Protein AF-M2N3R0-F1 (afdb_monomer)

Secondary structure (DSSP, 8-state):
-----SPPTT--HHHHHHHHHHHHHHHTT--TTTHHHHHHHHHHTT-TT------EEEESS--SSHHHHHHHHHHHHHHHHHHHHHHHHIIIIIH---HHHHHHHHHHHHHHHHTT---EEEE-

Nearest PDB structures (foldseek):
  6vjs-assembly1_X  TM=2.558E-01  e=5.932E+00  Escherichia coli
  6fws-assembly1_A  TM=2.607E-01  e=7.094E+00  Escherichia coli
  7vw7-assembly1_G  TM=2.983E-01  e=7.993E+00  Enterococcus hirae

Solvent-accessible surface area (backbone atoms only — not comparable to full-atom values): 7259 Å² total; per-residue (Å²): 132,84,81,78,94,70,82,74,81,93,56,56,64,58,54,50,49,54,51,50,37,52,53,5,27,49,63,66,74,43,66,92,80,46,65,82,59,44,60,66,51,37,54,74,70,70,51,77,90,77,80,89,82,77,52,73,42,46,3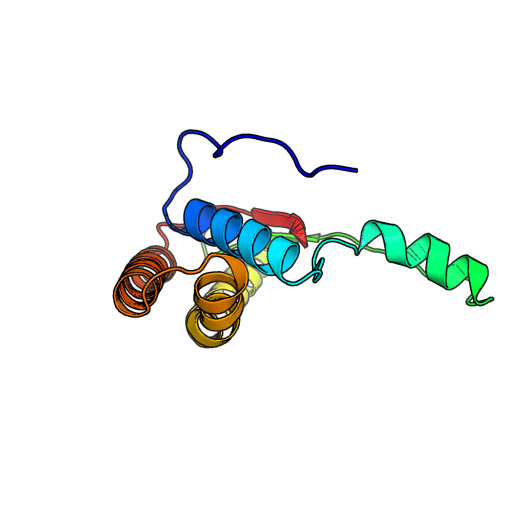6,23,64,76,53,88,52,72,66,54,16,52,51,1,40,54,45,37,53,52,46,59,73,40,41,60,81,67,38,50,57,20,35,36,74,31,58,68,43,55,68,70,59,50,53,51,54,51,52,55,31,42,52,39,52,73,70,55,67,44,80,51,67,47,81,91

Radius of gyration: 16.31 Å; Cα contacts (8 Å, |Δi|>4): 136; chains: 1; bounding box: 36×34×44 Å

Mean predicted aligned error: 7.35 Å

Foldseek 3Di:
DDPDDDDDPPDDLLVVLVVLLCQLCVLVVHHPPCLVVVVVVCVVVVNPPDDRDKDFQWAAQPDPDPVSSVRNVVVLVCCLVCVCVSRVRSNCVRVVDDPVVSVVSSVVSSVCSVVRVDTGTDID

Structure (mmCIF, N/CA/C/O backbone):
data_AF-M2N3R0-F1
#
_entry.id   AF-M2N3R0-F1
#
loop_
_atom_site.group_PDB
_atom_site.id
_atom_site.type_symbol
_atom_site.label_atom_id
_atom_site.label_alt_id
_atom_site.label_comp_id
_atom_site.label_asym_id
_atom_site.label_entity_id
_atom_site.label_seq_id
_atom_site.pdbx_PDB_ins_code
_atom_site.Cartn_x
_atom_site.Cartn_y
_atom_site.Cartn_z
_atom_site.occupancy
_atom_site.B_iso_or_equiv
_atom_site.auth_seq_id
_atom_site.auth_comp_id
_atom_site.auth_asym_id
_atom_site.auth_atom_id
_atom_site.pdbx_PDB_model_num
ATOM 1 N N . MET A 1 1 ? -2.346 -22.079 -3.101 1.00 31.66 1 MET A N 1
ATOM 2 C CA . MET A 1 1 ? -1.050 -21.868 -2.421 1.00 31.66 1 MET A CA 1
ATOM 3 C C . MET A 1 1 ? -1.321 -20.977 -1.214 1.00 31.66 1 MET A C 1
ATOM 5 O O . MET A 1 1 ? -1.644 -19.813 -1.406 1.00 31.66 1 MET A O 1
ATOM 9 N N . ALA A 1 2 ? -1.365 -21.544 -0.006 1.00 35.91 2 ALA A N 1
ATOM 10 C CA . ALA A 1 2 ? -1.691 -20.793 1.211 1.00 35.91 2 ALA A CA 1
ATOM 11 C C . ALA A 1 2 ? -0.604 -19.737 1.484 1.00 35.91 2 ALA A C 1
ATOM 13 O O . ALA A 1 2 ? 0.577 -20.089 1.416 1.00 35.91 2 ALA A O 1
ATOM 14 N N . PRO A 1 3 ? -0.927 -18.460 1.767 1.00 38.78 3 PRO A N 1
ATOM 15 C CA . PRO A 1 3 ? 0.108 -17.522 2.153 1.00 38.78 3 PRO A CA 1
ATOM 16 C C . PRO A 1 3 ? 0.471 -17.748 3.624 1.00 38.78 3 PRO A C 1
ATOM 18 O O . PRO A 1 3 ? -0.376 -17.705 4.510 1.00 38.78 3 PRO A O 1
ATOM 21 N N . ALA A 1 4 ? 1.759 -18.026 3.808 1.00 41.88 4 ALA A N 1
ATOM 22 C CA . ALA A 1 4 ? 2.505 -18.249 5.036 1.00 41.88 4 ALA A CA 1
ATOM 23 C C . ALA A 1 4 ? 1.875 -17.723 6.341 1.00 41.88 4 ALA A C 1
ATOM 25 O O . ALA A 1 4 ? 1.664 -16.530 6.561 1.00 41.88 4 ALA A O 1
ATOM 26 N N . THR A 1 5 ? 1.693 -18.690 7.230 1.00 53.41 5 THR A N 1
ATOM 27 C CA . THR A 1 5 ? 1.410 -18.630 8.657 1.00 53.41 5 THR A CA 1
ATOM 28 C C . THR A 1 5 ? 2.573 -17.999 9.434 1.00 53.41 5 THR A C 1
ATOM 30 O O . THR A 1 5 ? 3.607 -18.639 9.609 1.00 53.41 5 THR A O 1
ATOM 33 N N . SER A 1 6 ? 2.403 -16.752 9.890 1.00 46.66 6 SER A N 1
ATOM 34 C CA . SER A 1 6 ? 2.962 -16.121 11.113 1.00 46.66 6 SER A CA 1
ATOM 35 C C . SER A 1 6 ? 3.342 -14.647 10.893 1.00 46.66 6 SER A C 1
ATOM 37 O O . SER A 1 6 ? 3.840 -14.256 9.838 1.00 46.66 6 SER A O 1
ATOM 39 N N . LYS A 1 7 ? 3.057 -13.810 11.904 1.00 42.56 7 LYS A N 1
ATOM 40 C CA . LYS A 1 7 ? 3.429 -12.387 11.965 1.00 42.56 7 LYS A CA 1
ATOM 41 C C . LYS A 1 7 ? 4.955 -12.259 11.815 1.00 42.56 7 LYS A C 1
ATOM 43 O O . LYS A 1 7 ? 5.665 -12.904 12.586 1.00 42.56 7 LYS A O 1
ATOM 48 N N . PRO A 1 8 ? 5.479 -11.419 10.904 1.00 47.38 8 PRO A N 1
ATOM 49 C CA . PRO A 1 8 ? 6.913 -11.169 10.858 1.00 47.38 8 PRO A CA 1
ATOM 50 C C . PRO A 1 8 ? 7.369 -10.535 12.183 1.00 47.38 8 PRO A C 1
ATOM 52 O O . PRO A 1 8 ? 6.789 -9.563 12.674 1.00 47.38 8 PRO A O 1
ATOM 55 N N . ALA A 1 9 ? 8.375 -11.141 12.814 1.00 37.38 9 ALA A N 1
ATOM 56 C CA . ALA A 1 9 ? 8.941 -10.645 14.061 1.00 37.38 9 ALA A CA 1
ATOM 57 C C . ALA A 1 9 ? 9.618 -9.282 13.826 1.00 37.38 9 ALA A C 1
ATOM 59 O O . ALA A 1 9 ? 10.251 -9.062 12.796 1.00 37.38 9 ALA A O 1
ATOM 60 N N . ASN A 1 10 ? 9.484 -8.368 14.791 1.00 47.84 10 ASN A N 1
ATOM 61 C CA . ASN A 1 10 ? 10.160 -7.065 14.813 1.00 47.84 10 ASN A CA 1
ATOM 62 C C . ASN A 1 10 ? 9.817 -6.092 13.662 1.00 47.84 10 ASN A C 1
ATOM 64 O O . ASN A 1 10 ? 10.628 -5.251 13.275 1.00 47.84 10 ASN A O 1
ATOM 68 N N . THR A 1 11 ? 8.617 -6.195 13.087 1.00 54.53 11 THR A N 1
ATOM 69 C CA . THR A 1 11 ? 8.177 -5.258 12.044 1.00 54.53 11 THR A CA 1
ATOM 70 C C . THR A 1 11 ? 7.594 -3.998 12.676 1.00 54.53 11 THR A C 1
ATOM 72 O O . THR A 1 11 ? 6.768 -4.095 13.585 1.00 54.53 11 THR A O 1
ATOM 75 N N . LYS A 1 12 ? 8.003 -2.818 12.191 1.00 65.62 12 LYS A N 1
ATOM 76 C CA . LYS A 1 12 ? 7.380 -1.547 12.589 1.00 65.62 12 LYS A CA 1
ATOM 77 C C . LYS A 1 12 ? 5.875 -1.571 12.293 1.00 65.62 12 LYS A C 1
ATOM 79 O O . LYS A 1 12 ? 5.412 -2.418 11.520 1.00 65.62 12 LYS A O 1
ATOM 84 N N . LEU A 1 13 ? 5.109 -0.670 12.904 1.00 67.31 13 LEU A N 1
ATOM 85 C CA . LEU A 1 13 ? 3.652 -0.664 12.795 1.00 67.31 13 LEU A CA 1
ATOM 86 C C . LEU A 1 13 ? 3.203 -0.619 11.330 1.00 67.31 13 LEU A C 1
ATOM 88 O O . LEU A 1 13 ? 2.288 -1.343 10.955 1.00 67.31 13 LEU A O 1
ATOM 92 N N . THR A 1 14 ? 3.928 0.102 10.476 1.00 67.12 14 THR A N 1
ATOM 93 C CA . THR A 1 14 ? 3.718 0.099 9.018 1.00 67.12 14 THR A CA 1
ATOM 94 C C . THR A 1 14 ? 3.722 -1.294 8.383 1.00 67.12 14 THR A C 1
ATOM 96 O O . THR A 1 14 ? 2.839 -1.613 7.586 1.00 67.12 14 THR A O 1
ATOM 99 N N . GLY A 1 15 ? 4.655 -2.169 8.758 1.00 71.75 15 GLY A N 1
ATOM 100 C CA . GLY A 1 15 ? 4.672 -3.538 8.246 1.00 71.75 15 GLY A CA 1
ATOM 101 C C . GLY A 1 15 ? 3.652 -4.460 8.922 1.00 71.75 15 GLY A C 1
ATOM 102 O O . GLY A 1 15 ? 3.166 -5.394 8.284 1.00 71.75 15 GLY A O 1
ATOM 103 N N . HIS A 1 16 ? 3.243 -4.170 10.162 1.00 75.50 16 HIS A N 1
ATOM 104 C CA . HIS A 1 16 ? 2.089 -4.837 10.770 1.00 75.50 16 HIS A CA 1
ATOM 105 C C . HIS A 1 16 ? 0.780 -4.480 10.045 1.00 75.50 16 HIS A C 1
ATOM 107 O O . HIS A 1 16 ? -0.009 -5.378 9.741 1.00 75.50 16 HIS A O 1
ATOM 113 N N . CYS A 1 17 ? 0.585 -3.205 9.693 1.00 77.19 17 CYS A N 1
ATOM 114 C CA . CYS A 1 17 ? -0.536 -2.739 8.878 1.00 77.19 17 CYS A CA 1
ATOM 115 C C . CYS A 1 17 ? -0.531 -3.396 7.499 1.00 77.19 17 CYS A C 1
ATOM 117 O O . CYS A 1 17 ? -1.553 -3.930 7.080 1.00 77.19 17 CYS A O 1
ATOM 119 N N . ALA A 1 18 ? 0.619 -3.432 6.818 1.00 78.81 18 ALA A N 1
ATOM 120 C CA . ALA A 1 18 ? 0.749 -4.099 5.522 1.00 78.81 18 ALA A CA 1
ATOM 121 C C . ALA A 1 18 ? 0.376 -5.590 5.593 1.00 78.81 18 ALA A C 1
ATOM 123 O O . ALA A 1 18 ? -0.321 -6.105 4.716 1.00 78.81 18 ALA A O 1
ATOM 124 N N . TRP A 1 19 ? 0.785 -6.280 6.662 1.00 81.94 19 TRP A N 1
ATOM 125 C CA . TRP A 1 19 ? 0.407 -7.672 6.897 1.00 81.94 19 TRP A CA 1
ATOM 126 C C . TRP A 1 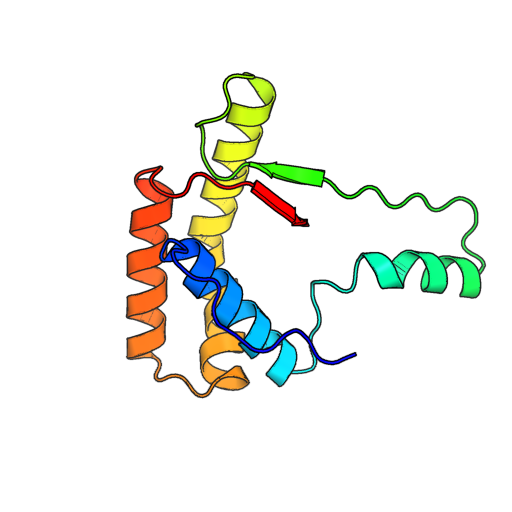19 ? -1.103 -7.838 7.131 1.00 81.94 19 TRP A C 1
ATOM 128 O O . TRP A 1 19 ? -1.721 -8.675 6.468 1.00 81.94 19 TRP A O 1
ATOM 138 N N . LYS A 1 20 ? -1.716 -7.025 8.009 1.00 87.81 20 LYS A N 1
ATOM 139 C CA . LYS A 1 20 ? -3.168 -7.072 8.260 1.00 87.81 20 LYS A CA 1
ATOM 140 C C . LYS A 1 20 ? -3.961 -6.760 6.987 1.00 87.81 20 LYS A C 1
ATOM 142 O O . LYS A 1 20 ? -4.897 -7.483 6.667 1.00 87.81 20 LYS A O 1
ATOM 147 N N . MET A 1 21 ? -3.546 -5.759 6.208 1.00 87.69 21 MET A N 1
ATOM 148 C CA . MET A 1 21 ? -4.176 -5.441 4.922 1.00 87.69 21 MET A CA 1
ATOM 149 C C . MET A 1 21 ? -4.122 -6.629 3.961 1.00 87.69 21 MET A C 1
ATOM 151 O O . MET A 1 21 ? -5.131 -6.965 3.348 1.00 87.69 21 MET A O 1
ATOM 155 N N . ARG A 1 22 ? -2.977 -7.315 3.853 1.00 87.69 22 ARG A N 1
ATOM 156 C CA . ARG A 1 22 ? -2.858 -8.510 3.007 1.00 87.69 22 ARG A CA 1
ATOM 157 C C . ARG A 1 22 ? -3.798 -9.629 3.445 1.00 87.69 22 ARG A C 1
ATOM 159 O O . ARG A 1 22 ? -4.426 -10.248 2.588 1.00 87.69 22 ARG A O 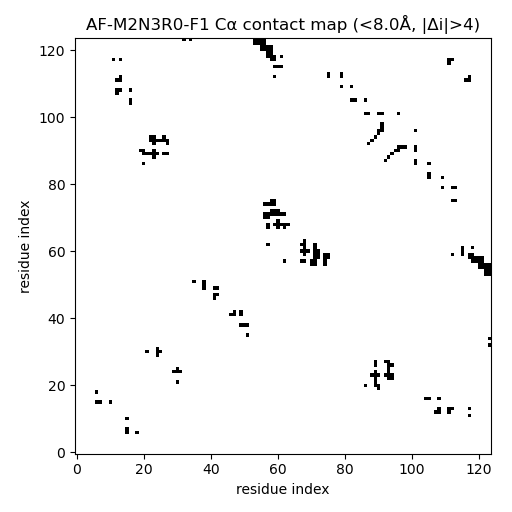1
ATOM 166 N N . ALA A 1 23 ? -3.895 -9.884 4.748 1.00 89.44 23 ALA A N 1
ATOM 167 C CA . ALA A 1 23 ? -4.824 -10.871 5.289 1.00 89.44 23 ALA A CA 1
ATOM 168 C C . ALA A 1 23 ? -6.286 -10.486 5.000 1.00 89.44 23 ALA A C 1
ATOM 170 O O . ALA A 1 23 ? -7.053 -11.320 4.527 1.00 89.44 23 ALA A O 1
ATOM 171 N N . GLY A 1 24 ? -6.642 -9.214 5.192 1.00 93.06 24 GLY A N 1
ATOM 172 C CA . GLY A 1 24 ? -7.980 -8.697 4.917 1.00 93.06 24 GLY A CA 1
ATOM 173 C C . GLY A 1 24 ? -8.374 -8.775 3.443 1.00 93.06 24 GLY A C 1
ATOM 174 O O . GLY A 1 24 ? -9.447 -9.270 3.114 1.00 93.06 24 GLY A O 1
ATOM 175 N N . PHE A 1 25 ? -7.486 -8.382 2.526 1.00 92.44 25 PHE A N 1
ATOM 176 C CA . PHE A 1 25 ? -7.73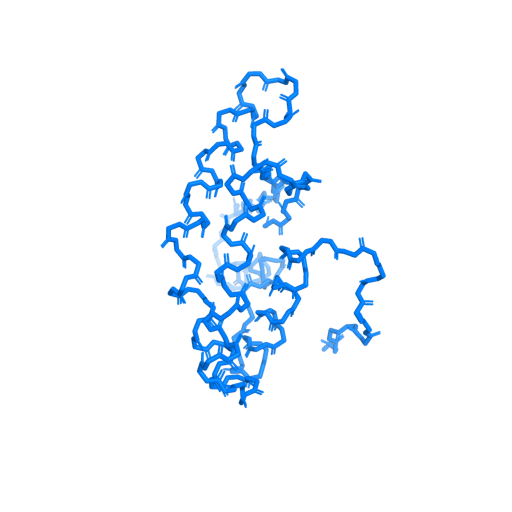7 -8.546 1.091 1.00 92.44 25 PHE A CA 1
ATOM 177 C C . PHE A 1 25 ? -7.902 -10.017 0.700 1.00 92.44 25 PHE A C 1
ATOM 179 O O . PHE A 1 25 ? -8.807 -10.342 -0.067 1.00 92.44 25 PHE A O 1
ATOM 186 N N . ALA A 1 26 ? -7.080 -10.910 1.261 1.00 91.06 26 ALA A N 1
ATOM 187 C CA . ALA A 1 26 ? -7.201 -12.341 1.007 1.00 91.06 26 ALA A CA 1
ATOM 188 C C . ALA A 1 26 ? -8.553 -12.902 1.481 1.00 91.06 26 ALA A C 1
ATOM 190 O O . ALA A 1 26 ? -9.147 -13.706 0.765 1.00 91.06 26 ALA A O 1
ATOM 191 N N . ALA A 1 27 ? -9.065 -12.449 2.631 1.00 93.50 27 ALA A N 1
ATOM 192 C CA . ALA A 1 27 ? -10.395 -12.815 3.122 1.00 93.50 27 ALA A CA 1
ATOM 193 C C . ALA A 1 27 ? -11.527 -12.324 2.199 1.00 93.50 27 ALA A C 1
ATOM 195 O O . ALA A 1 27 ? -12.535 -13.006 2.042 1.00 93.50 27 ALA A O 1
ATOM 196 N N . LEU A 1 28 ? -11.324 -11.197 1.508 1.00 92.69 28 LEU A N 1
ATOM 197 C CA . LEU A 1 28 ? -12.231 -10.684 0.473 1.00 92.69 28 LEU A CA 1
ATOM 198 C C . LEU A 1 28 ? -12.066 -11.373 -0.896 1.00 92.69 28 LEU A C 1
ATOM 200 O O . LEU A 1 28 ? -12.696 -10.965 -1.870 1.00 92.69 28 LEU A O 1
ATOM 204 N N . GLY A 1 29 ? -11.188 -12.375 -1.016 1.00 91.56 29 GLY A N 1
ATOM 205 C CA . GLY A 1 29 ? -10.876 -13.030 -2.291 1.00 91.56 29 GLY A CA 1
ATOM 206 C C . GLY A 1 29 ? -10.067 -12.162 -3.264 1.00 91.56 29 GLY A C 1
ATOM 207 O O . GLY A 1 29 ? -9.893 -12.530 -4.426 1.00 91.56 29 GLY A O 1
ATOM 208 N N . ILE A 1 30 ? -9.543 -11.022 -2.809 1.00 89.06 30 ILE A N 1
ATOM 209 C CA . ILE A 1 30 ? -8.734 -10.098 -3.606 1.00 89.06 30 ILE A CA 1
ATOM 210 C C . ILE A 1 30 ? -7.257 -10.405 -3.352 1.00 89.06 30 ILE A C 1
ATOM 212 O O . ILE A 1 30 ? -6.783 -10.395 -2.220 1.00 89.06 30 ILE A O 1
ATOM 216 N N . ASN A 1 31 ? -6.486 -10.634 -4.414 1.00 85.94 31 ASN A N 1
ATOM 217 C CA . ASN A 1 31 ? -5.040 -10.803 -4.299 1.00 85.94 31 ASN A CA 1
ATOM 218 C C . ASN A 1 31 ? -4.310 -9.748 -5.138 1.00 85.94 31 ASN A C 1
ATOM 220 O O . ASN A 1 31 ? -4.058 -9.938 -6.326 1.00 85.94 31 ASN A O 1
ATOM 224 N N . LEU A 1 32 ? -3.943 -8.644 -4.482 1.00 79.94 32 LEU A N 1
ATOM 225 C CA . LEU A 1 32 ? -3.175 -7.545 -5.081 1.00 79.94 32 LEU A CA 1
ATOM 226 C C . LEU A 1 32 ? -1.720 -7.932 -5.402 1.00 79.94 32 LEU A C 1
ATOM 228 O O . LEU A 1 32 ? -1.043 -7.228 -6.140 1.00 79.94 32 LEU A O 1
ATOM 232 N N . TRP A 1 33 ? -1.246 -9.077 -4.903 1.00 77.69 33 TRP A N 1
ATOM 233 C CA . TRP A 1 33 ? 0.113 -9.584 -5.114 1.00 77.69 33 TRP A CA 1
ATOM 234 C C . TRP A 1 33 ? 0.187 -10.651 -6.213 1.00 77.69 33 TRP A C 1
ATOM 236 O O . TRP A 1 33 ? 1.176 -11.376 -6.313 1.00 77.69 33 TRP A O 1
ATOM 246 N N . LYS A 1 34 ? -0.838 -10.745 -7.072 1.00 79.75 34 LYS A N 1
ATOM 247 C CA . LYS A 1 34 ? -0.851 -11.643 -8.240 1.00 79.75 34 LYS A CA 1
ATOM 248 C C . LYS A 1 34 ? 0.024 -11.185 -9.400 1.00 79.75 34 LYS A C 1
ATOM 250 O O . LYS A 1 34 ? -0.042 -11.803 -10.455 1.00 79.75 34 LYS A O 1
ATOM 255 N N . GLY A 1 35 ? 0.857 -10.156 -9.235 1.00 79.69 35 GLY A N 1
ATOM 256 C CA . GLY A 1 35 ? 1.697 -9.630 -10.313 1.00 79.69 35 GLY A CA 1
ATOM 257 C C . GLY A 1 35 ? 2.438 -10.728 -11.085 1.00 79.69 35 GLY A C 1
ATOM 258 O O . 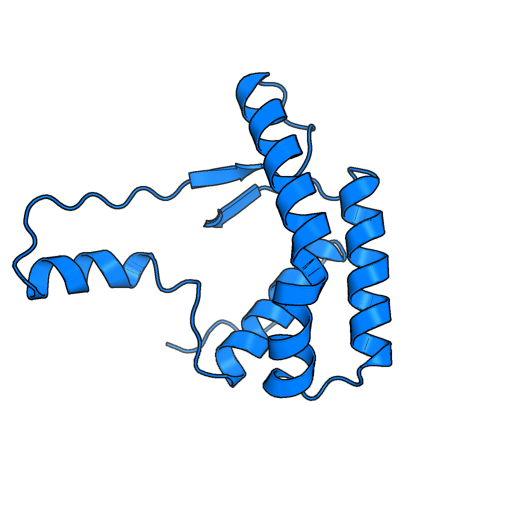GLY A 1 35 ? 2.378 -10.759 -12.305 1.00 79.69 35 GLY A O 1
ATOM 259 N N . GLY A 1 36 ? 3.051 -11.694 -10.387 1.00 76.44 36 GLY A N 1
ATOM 260 C CA . GLY A 1 36 ? 3.752 -12.834 -11.009 1.00 76.44 36 GLY A CA 1
ATOM 261 C C . GLY A 1 36 ? 2.862 -13.841 -11.754 1.00 76.44 36 GLY A C 1
ATOM 262 O O . GLY A 1 36 ? 3.361 -14.596 -12.581 1.00 76.44 36 GLY A O 1
ATOM 263 N N . GLU A 1 37 ? 1.553 -13.854 -11.497 1.00 82.94 37 GLU A N 1
ATOM 264 C CA . GLU A 1 37 ? 0.581 -14.689 -12.219 1.00 82.94 37 GLU A CA 1
ATOM 265 C C . GLU A 1 37 ? 0.094 -14.023 -13.520 1.00 82.94 37 GLU A C 1
ATOM 267 O O . GLU A 1 37 ? -0.515 -14.696 -14.354 1.00 82.94 37 GLU A O 1
ATOM 272 N N . LEU A 1 38 ? 0.356 -12.722 -13.713 1.00 86.19 38 LEU A N 1
ATOM 273 C CA . LEU A 1 38 ? -0.132 -11.966 -14.871 1.00 86.19 38 LEU A CA 1
ATOM 274 C C . LEU A 1 38 ? 0.582 -12.348 -16.167 1.00 86.19 38 LEU A C 1
ATOM 276 O O . LEU A 1 38 ? -0.072 -12.470 -17.198 1.00 86.19 38 LEU A O 1
ATOM 280 N N . LEU A 1 39 ? 1.897 -12.579 -16.132 1.00 87.12 39 LEU A N 1
ATOM 281 C CA . LEU A 1 39 ? 2.647 -12.900 -17.348 1.00 87.12 39 LEU A CA 1
ATOM 282 C C . LEU A 1 39 ? 2.138 -14.191 -18.032 1.00 87.12 39 LEU A C 1
ATOM 284 O O . LEU A 1 39 ? 1.787 -14.121 -19.209 1.00 87.12 39 LEU A O 1
ATOM 288 N N . PRO A 1 40 ? 1.931 -15.318 -17.315 1.00 87.38 40 PRO A N 1
ATOM 289 C CA . PRO A 1 40 ? 1.289 -16.497 -17.902 1.00 87.38 40 PRO A CA 1
ATOM 290 C C . PRO A 1 40 ? -0.133 -16.256 -18.430 1.00 87.38 40 PRO A C 1
ATOM 292 O O . PRO A 1 40 ? -0.579 -16.973 -19.325 1.00 87.38 40 PRO A O 1
ATOM 295 N N . LEU A 1 41 ? -0.887 -15.312 -17.854 1.00 88.06 41 LEU A N 1
ATOM 296 C CA . LEU A 1 41 ? -2.223 -14.956 -18.346 1.00 88.06 41 LEU A CA 1
ATOM 297 C C . LEU A 1 41 ? -2.140 -14.232 -19.692 1.00 88.06 41 LEU A C 1
ATOM 299 O O . LEU A 1 41 ? -2.913 -14.555 -20.591 1.00 88.06 41 LEU A O 1
ATOM 303 N N . PHE A 1 42 ? -1.192 -13.306 -19.836 1.00 90.56 42 PHE A N 1
ATOM 304 C CA . PHE A 1 42 ? -0.962 -12.584 -21.085 1.00 90.56 42 PHE A CA 1
ATOM 305 C C . PHE A 1 42 ? -0.488 -13.508 -22.209 1.00 90.56 42 PHE A C 1
ATOM 307 O O . PHE A 1 42 ? -1.002 -13.423 -23.325 1.00 90.56 42 PHE A O 1
ATOM 314 N N . ASP A 1 43 ? 0.400 -14.455 -21.899 1.00 87.00 43 ASP A N 1
ATOM 315 C CA . ASP A 1 43 ? 0.836 -15.461 -22.871 1.00 87.00 43 ASP A CA 1
ATOM 316 C C . ASP A 1 43 ? -0.356 -16.286 -23.382 1.00 87.00 43 ASP A C 1
ATOM 318 O O . ASP A 1 43 ? -0.533 -16.467 -24.588 1.00 87.00 43 ASP A O 1
ATOM 322 N N . ARG A 1 44 ? -1.240 -16.732 -22.475 1.00 89.88 44 ARG A N 1
ATOM 323 C CA . ARG A 1 44 ? -2.446 -17.495 -22.843 1.00 89.88 44 ARG A CA 1
ATOM 324 C C . ARG A 1 44 ? -3.470 -16.687 -23.636 1.00 89.88 44 ARG A C 1
ATOM 326 O O . ARG A 1 44 ? -4.245 -17.284 -24.375 1.00 89.88 44 ARG A O 1
ATOM 333 N N . SER A 1 45 ? -3.498 -15.363 -23.496 1.00 91.75 45 SER A N 1
ATOM 334 C CA . SER A 1 45 ? -4.410 -14.503 -24.259 1.00 91.75 45 SER A CA 1
ATOM 335 C C . SER A 1 45 ? -3.857 -14.098 -25.630 1.00 91.75 45 SER A C 1
ATOM 337 O O . SER A 1 45 ? -4.493 -13.312 -26.326 1.00 91.75 45 SER A O 1
ATOM 339 N N . GLY A 1 46 ? -2.669 -14.583 -26.014 1.00 93.12 46 GLY A N 1
ATOM 340 C CA . GLY A 1 46 ? -2.023 -14.241 -27.283 1.00 93.12 46 GLY A CA 1
ATOM 341 C C . GLY A 1 46 ? -1.332 -12.874 -27.289 1.00 93.12 46 GLY A C 1
ATOM 342 O O . GLY A 1 46 ? -0.920 -12.403 -28.350 1.00 93.12 46 GLY A O 1
ATOM 343 N N . LEU A 1 47 ? -1.181 -12.227 -26.125 1.00 91.00 47 LEU A N 1
ATOM 344 C CA . LEU A 1 47 ? -0.395 -11.002 -26.009 1.00 91.00 47 LEU A CA 1
ATOM 345 C C . LEU A 1 47 ? 1.090 -11.362 -26.056 1.00 91.00 47 LEU A C 1
ATOM 347 O O . LEU A 1 47 ? 1.647 -11.921 -25.117 1.00 91.00 47 LEU A O 1
ATOM 351 N N . ALA A 1 48 ? 1.745 -11.028 -27.164 1.00 87.56 48 ALA A N 1
ATOM 352 C CA . ALA A 1 48 ? 3.160 -11.310 -27.350 1.00 87.56 48 ALA A CA 1
ATOM 353 C C . ALA A 1 48 ? 4.051 -10.201 -26.768 1.00 87.56 48 ALA A C 1
ATOM 355 O O . ALA A 1 48 ? 3.716 -9.018 -26.807 1.00 87.56 48 ALA A O 1
ATOM 356 N N . ARG A 1 49 ? 5.255 -10.590 -26.322 1.00 86.50 49 ARG A N 1
ATOM 357 C CA . ARG A 1 49 ? 6.343 -9.684 -25.895 1.00 86.50 49 ARG A CA 1
ATOM 358 C C . ARG A 1 49 ? 6.023 -8.821 -24.668 1.00 86.50 49 ARG A C 1
ATOM 360 O O . ARG A 1 49 ? 6.625 -7.759 -24.495 1.00 86.50 49 ARG A O 1
ATOM 367 N N . VAL A 1 50 ? 5.127 -9.274 -23.794 1.00 89.25 50 VAL A N 1
ATOM 368 C CA . VAL A 1 50 ? 4.894 -8.602 -22.512 1.00 89.25 50 VAL A CA 1
ATOM 369 C C . VAL A 1 50 ? 6.115 -8.795 -21.610 1.00 89.25 50 VAL A C 1
ATOM 371 O O . VAL A 1 50 ? 6.644 -9.897 -21.483 1.00 89.25 50 VAL A O 1
ATOM 374 N N . LYS A 1 51 ? 6.589 -7.712 -20.988 1.00 87.44 51 LYS A N 1
ATOM 375 C CA . LYS A 1 51 ? 7.668 -7.751 -19.995 1.00 87.44 51 LYS A CA 1
ATOM 376 C C . LYS A 1 51 ? 7.118 -7.322 -18.648 1.00 87.44 51 LYS A C 1
ATOM 378 O O . LYS A 1 51 ? 6.606 -6.214 -18.516 1.00 87.44 51 LYS A O 1
ATOM 383 N N . GLN A 1 52 ? 7.272 -8.177 -17.647 1.00 86.00 52 GLN A N 1
ATOM 384 C CA . GLN A 1 52 ? 6.996 -7.822 -16.264 1.00 86.00 52 GLN A CA 1
ATOM 385 C C . GLN A 1 52 ? 8.281 -7.323 -15.602 1.00 86.00 52 GLN A C 1
ATOM 387 O O . GLN A 1 52 ? 9.314 -7.988 -15.658 1.00 86.00 52 GLN A O 1
ATOM 392 N N . ILE A 1 53 ? 8.211 -6.155 -14.966 1.00 85.88 53 ILE A N 1
ATOM 393 C CA . ILE A 1 53 ? 9.311 -5.586 -14.187 1.00 85.88 53 ILE A CA 1
ATOM 394 C C . ILE A 1 53 ? 8.808 -5.407 -12.759 1.00 85.88 53 ILE A C 1
ATOM 396 O O . ILE A 1 53 ? 7.843 -4.685 -12.532 1.00 85.88 53 ILE A O 1
ATOM 400 N N . THR A 1 54 ? 9.473 -6.053 -11.806 1.00 81.62 54 THR A N 1
ATOM 401 C CA . THR A 1 54 ? 9.236 -5.858 -10.370 1.00 81.62 54 THR A CA 1
ATOM 402 C C . THR A 1 54 ? 10.255 -4.857 -9.855 1.00 81.62 54 THR A C 1
ATOM 404 O O . THR A 1 54 ? 11.452 -5.017 -10.106 1.00 81.62 54 THR A O 1
ATOM 407 N N . ARG A 1 55 ? 9.796 -3.831 -9.136 1.00 79.12 55 ARG A N 1
ATOM 408 C CA . ARG A 1 55 ? 10.672 -2.821 -8.533 1.00 79.12 55 ARG A CA 1
ATOM 409 C C . ARG A 1 55 ? 10.470 -2.785 -7.026 1.00 79.12 55 ARG A C 1
ATOM 411 O O . ARG A 1 55 ? 9.359 -2.929 -6.524 1.00 79.12 55 ARG A O 1
ATOM 418 N N . SER A 1 56 ? 11.568 -2.585 -6.311 1.00 79.69 56 SER A N 1
ATOM 419 C CA . SER A 1 56 ? 11.538 -2.284 -4.884 1.00 79.69 56 SER A CA 1
ATOM 420 C C . SER A 1 56 ? 11.375 -0.779 -4.728 1.00 79.69 56 SER A C 1
ATOM 422 O O . SER A 1 56 ? 12.280 -0.030 -5.080 1.00 79.69 56 SER A O 1
ATOM 424 N N . MET A 1 57 ? 10.222 -0.339 -4.233 1.00 81.06 57 MET A N 1
ATOM 425 C CA . MET A 1 57 ? 9.931 1.080 -4.045 1.00 81.06 57 MET A CA 1
ATOM 426 C C . MET A 1 57 ? 10.359 1.511 -2.638 1.00 81.06 57 MET A C 1
ATOM 428 O O . MET A 1 57 ? 9.940 0.877 -1.662 1.00 81.06 57 MET A O 1
ATOM 432 N N . PRO A 1 58 ? 11.203 2.545 -2.489 1.00 83.88 58 PRO A N 1
ATOM 433 C CA . PRO A 1 58 ? 11.534 3.075 -1.174 1.00 83.88 58 PRO A CA 1
ATOM 434 C C . PRO A 1 58 ? 10.296 3.700 -0.526 1.00 83.88 58 PRO A C 1
ATOM 436 O O . PRO A 1 58 ? 9.446 4.275 -1.198 1.00 83.88 58 PRO A O 1
ATOM 439 N N . THR A 1 59 ? 10.199 3.600 0.798 1.00 80.81 59 THR A N 1
ATOM 440 C CA . THR A 1 59 ? 9.228 4.367 1.590 1.00 80.81 59 THR A CA 1
ATOM 441 C C . THR A 1 59 ? 9.987 5.398 2.408 1.00 80.81 59 THR A C 1
ATOM 443 O O . THR A 1 59 ? 10.741 5.025 3.303 1.00 80.81 59 THR A O 1
ATOM 446 N N . GLY A 1 60 ? 9.807 6.679 2.096 1.00 79.31 60 GLY A N 1
ATOM 447 C CA . GLY A 1 60 ? 10.445 7.803 2.777 1.00 79.31 60 GLY A CA 1
ATOM 448 C C . GLY A 1 60 ? 11.794 8.222 2.177 1.00 79.31 60 GLY A C 1
ATOM 449 O O . GLY A 1 60 ? 12.396 7.480 1.402 1.00 79.31 60 GLY A O 1
ATOM 450 N N . PRO A 1 61 ? 12.297 9.413 2.545 1.00 78.88 61 PRO A N 1
ATOM 451 C CA . PRO A 1 61 ? 13.458 10.044 1.913 1.00 78.88 61 PRO A CA 1
ATOM 452 C C . PRO A 1 61 ? 14.799 9.591 2.520 1.00 78.88 61 PRO A C 1
ATOM 454 O O . PRO A 1 61 ? 15.709 10.398 2.689 1.00 78.88 61 PRO A O 1
ATOM 457 N N . TRP A 1 62 ? 14.921 8.331 2.928 1.00 79.56 62 TRP A N 1
ATOM 458 C CA . TRP A 1 62 ? 16.152 7.796 3.522 1.00 79.56 62 TRP A CA 1
ATOM 459 C C . TRP A 1 62 ? 17.187 7.223 2.535 1.00 79.56 62 TRP A C 1
ATOM 461 O O . TRP A 1 62 ? 18.325 7.080 2.977 1.00 79.56 62 TRP A O 1
ATOM 471 N N . PRO A 1 63 ? 16.870 6.875 1.267 1.00 82.94 63 PRO A N 1
ATOM 472 C CA . PRO A 1 63 ? 17.904 6.498 0.304 1.00 82.94 63 PRO A CA 1
ATOM 473 C C . PRO A 1 63 ? 18.928 7.619 0.082 1.00 82.94 63 PRO A C 1
ATOM 475 O O . PRO A 1 63 ? 18.575 8.802 0.105 1.00 82.94 63 PRO A O 1
ATOM 478 N N . ASP A 1 64 ? 20.182 7.231 -0.156 1.00 84.56 64 ASP A N 1
ATOM 479 C CA . ASP A 1 64 ? 21.278 8.171 -0.428 1.00 84.56 64 ASP A CA 1
ATOM 480 C C . ASP A 1 64 ? 21.180 8.773 -1.836 1.00 84.56 64 ASP A C 1
ATOM 482 O O . ASP A 1 64 ? 21.492 9.947 -2.043 1.00 84.56 64 ASP A O 1
ATOM 486 N N . ASP A 1 65 ? 20.716 7.977 -2.803 1.00 90.31 65 ASP A N 1
ATOM 487 C CA . ASP A 1 65 ? 20.510 8.421 -4.176 1.00 90.31 65 ASP A CA 1
ATOM 488 C C . ASP A 1 65 ? 19.365 9.445 -4.266 1.00 90.31 65 ASP A C 1
ATOM 490 O O . ASP A 1 65 ? 18.272 9.255 -3.723 1.00 90.31 65 ASP A O 1
ATOM 494 N N . ALA A 1 66 ? 19.616 10.553 -4.969 1.00 88.56 66 ALA A N 1
ATOM 495 C CA . ALA A 1 66 ? 18.681 11.672 -5.050 1.00 88.56 66 ALA A CA 1
ATOM 496 C C . ALA A 1 66 ? 17.373 11.307 -5.772 1.00 88.56 66 ALA A C 1
ATOM 498 O O . ALA A 1 66 ? 16.308 11.812 -5.404 1.00 88.56 66 ALA A O 1
ATOM 499 N N . TYR A 1 67 ? 17.441 10.427 -6.773 1.00 89.00 67 TYR A N 1
ATOM 500 C CA . TYR A 1 67 ? 16.271 9.968 -7.509 1.00 89.00 67 TYR A CA 1
ATOM 501 C C . TYR A 1 67 ? 15.421 9.034 -6.637 1.00 89.00 67 TYR A C 1
ATOM 503 O O . TYR A 1 67 ? 14.221 9.268 -6.475 1.00 89.00 67 TYR A O 1
ATOM 511 N N . ASP A 1 68 ? 16.032 8.049 -5.978 1.00 86.81 68 ASP A N 1
ATOM 512 C CA . ASP A 1 68 ? 15.319 7.147 -5.063 1.00 86.81 68 ASP A CA 1
ATOM 513 C C . ASP A 1 68 ? 14.721 7.887 -3.861 1.00 86.81 68 ASP A C 1
ATOM 515 O O . ASP A 1 68 ? 13.633 7.546 -3.390 1.00 86.81 68 ASP A O 1
ATOM 519 N N . LYS A 1 69 ? 15.376 8.953 -3.394 1.00 89.44 69 LYS A N 1
ATOM 520 C CA . LYS A 1 69 ? 14.842 9.835 -2.355 1.00 89.44 69 LYS A CA 1
ATOM 521 C C . LYS A 1 69 ? 13.553 10.526 -2.795 1.00 89.44 69 LYS A C 1
ATOM 523 O O . LYS A 1 69 ? 12.588 10.556 -2.032 1.00 89.44 69 LYS A O 1
ATOM 528 N N . GLN A 1 70 ? 13.517 11.054 -4.021 1.00 90.75 70 GLN A N 1
ATOM 529 C CA . GLN A 1 70 ? 12.316 11.675 -4.584 1.00 90.75 70 GLN A CA 1
ATOM 530 C C . GLN A 1 70 ? 11.182 10.654 -4.726 1.00 90.75 70 GLN A C 1
ATOM 532 O O . GLN A 1 70 ? 10.053 10.931 -4.317 1.00 90.75 70 GLN A O 1
ATOM 537 N N . ILE A 1 71 ? 11.488 9.463 -5.249 1.00 89.75 71 ILE A N 1
ATOM 538 C CA . ILE A 1 71 ? 10.522 8.363 -5.346 1.00 89.75 71 ILE A CA 1
ATOM 539 C C . ILE A 1 71 ? 9.987 7.992 -3.960 1.00 89.75 71 ILE A C 1
ATOM 541 O O . ILE A 1 71 ? 8.776 7.856 -3.793 1.00 89.75 71 ILE A O 1
ATOM 545 N N . GLY A 1 72 ? 10.862 7.884 -2.960 1.00 88.25 72 GLY A N 1
ATOM 546 C CA . GLY A 1 72 ? 10.491 7.539 -1.591 1.00 88.25 72 GLY A CA 1
ATOM 547 C C . GLY A 1 72 ? 9.565 8.564 -0.941 1.00 88.25 72 GLY A C 1
ATOM 548 O O . GLY A 1 72 ? 8.616 8.176 -0.261 1.00 88.25 72 GLY A O 1
ATOM 549 N N . THR A 1 73 ? 9.794 9.858 -1.181 1.00 88.12 73 THR A N 1
ATOM 550 C CA . THR A 1 73 ? 8.899 10.936 -0.730 1.00 88.12 73 THR A CA 1
ATOM 551 C C . THR A 1 73 ? 7.524 10.824 -1.379 1.00 88.12 73 THR A C 1
ATOM 553 O O . THR A 1 73 ? 6.521 10.770 -0.671 1.00 88.12 73 THR A O 1
ATOM 556 N N . LEU A 1 74 ? 7.470 10.718 -2.712 1.00 89.94 74 LEU A N 1
ATOM 557 C CA . LEU A 1 74 ? 6.205 10.614 -3.447 1.00 89.94 74 LEU A CA 1
ATOM 558 C C . LEU A 1 74 ? 5.413 9.368 -3.034 1.00 89.94 74 LEU A C 1
ATOM 560 O O . LEU A 1 74 ? 4.193 9.423 -2.874 1.00 89.94 74 LEU A O 1
ATOM 564 N N . TRP A 1 75 ? 6.106 8.249 -2.825 1.00 87.00 75 TRP A N 1
ATOM 565 C CA . TRP A 1 75 ? 5.491 7.011 -2.368 1.00 87.00 75 TRP A CA 1
ATOM 566 C C . TRP A 1 75 ? 4.912 7.143 -0.956 1.00 87.00 75 TRP A C 1
ATOM 568 O O . TRP A 1 75 ? 3.788 6.697 -0.704 1.00 87.00 75 TRP A O 1
ATOM 578 N N . THR A 1 76 ? 5.641 7.789 -0.041 1.00 87.50 76 THR A N 1
ATOM 579 C CA . THR A 1 76 ? 5.147 8.078 1.311 1.00 87.50 76 THR A CA 1
ATOM 580 C C . THR A 1 76 ? 3.916 8.970 1.276 1.00 87.50 76 THR A C 1
ATOM 582 O O . THR A 1 76 ? 2.926 8.631 1.921 1.00 87.50 76 THR A O 1
ATOM 585 N N . ASP A 1 77 ? 3.934 10.055 0.502 1.00 89.81 77 ASP A N 1
ATOM 586 C CA . ASP A 1 77 ? 2.795 10.971 0.388 1.00 89.81 77 ASP A CA 1
ATOM 587 C C . ASP A 1 77 ? 1.557 10.253 -0.151 1.00 89.81 77 ASP A C 1
ATOM 589 O O . ASP A 1 77 ? 0.472 10.342 0.431 1.00 89.81 77 ASP A O 1
ATOM 593 N N . MET A 1 78 ? 1.721 9.469 -1.220 1.00 89.00 78 MET A N 1
ATOM 594 C CA . MET A 1 78 ? 0.637 8.669 -1.786 1.00 89.00 78 MET A CA 1
ATOM 595 C C . MET A 1 78 ? 0.089 7.666 -0.763 1.00 89.00 78 MET A C 1
ATOM 597 O O . MET A 1 78 ? -1.125 7.540 -0.608 1.00 89.00 78 MET A O 1
ATOM 601 N N . THR A 1 79 ? 0.973 6.983 -0.030 1.00 86.31 79 THR A N 1
ATOM 602 C CA . THR A 1 79 ? 0.579 5.991 0.977 1.00 86.31 79 THR A CA 1
ATOM 603 C C . THR A 1 79 ? -0.174 6.645 2.131 1.00 86.31 79 THR A C 1
ATOM 605 O O . THR A 1 79 ? -1.237 6.166 2.504 1.00 86.31 79 THR A O 1
ATOM 608 N N . VAL A 1 80 ? 0.326 7.754 2.682 1.00 88.75 80 VAL A N 1
ATOM 609 C CA . VAL A 1 80 ? -0.296 8.464 3.814 1.00 88.75 80 VAL A CA 1
ATOM 610 C C . VAL A 1 80 ? -1.685 8.990 3.451 1.00 88.75 80 VAL A C 1
ATOM 612 O O . VAL A 1 80 ? -2.620 8.857 4.250 1.00 88.75 80 VAL A O 1
ATOM 615 N N . ASN A 1 81 ? -1.822 9.558 2.250 1.00 90.19 81 ASN A N 1
ATOM 616 C CA . ASN A 1 81 ? -3.082 10.115 1.762 1.00 90.19 81 ASN A CA 1
ATOM 617 C C . ASN A 1 81 ? -4.089 9.019 1.379 1.00 90.19 81 ASN A C 1
ATOM 619 O O . ASN A 1 81 ? -5.283 9.179 1.614 1.00 90.19 81 ASN A O 1
ATOM 623 N N . GLY A 1 82 ? -3.617 7.888 0.848 1.00 88.94 82 GLY A N 1
ATOM 624 C CA . GLY A 1 82 ? -4.456 6.753 0.459 1.00 88.94 82 GLY A CA 1
ATOM 625 C C . GLY A 1 82 ? -4.747 5.742 1.571 1.00 88.94 82 GLY A C 1
ATOM 626 O O . GLY A 1 82 ? -5.534 4.825 1.343 1.00 88.94 82 GLY A O 1
ATOM 627 N N . LEU A 1 83 ? -4.128 5.870 2.754 1.00 87.44 83 LEU A N 1
ATOM 628 C CA . LEU A 1 83 ? -4.115 4.787 3.743 1.00 87.44 83 LEU A CA 1
ATOM 629 C C . LEU A 1 83 ? -5.511 4.383 4.228 1.00 87.44 83 LEU A C 1
ATOM 631 O O . LEU A 1 83 ? -5.778 3.190 4.300 1.00 87.44 83 LEU A O 1
ATOM 635 N N . ASP A 1 84 ? -6.403 5.343 4.504 1.00 88.62 84 ASP A N 1
ATOM 636 C CA . ASP A 1 84 ? -7.790 5.031 4.894 1.00 88.62 84 ASP A CA 1
ATOM 637 C C . ASP A 1 84 ? -8.500 4.241 3.796 1.00 88.62 84 ASP A C 1
ATOM 639 O O . ASP A 1 84 ? -8.956 3.125 4.025 1.00 88.62 84 ASP A O 1
ATOM 643 N N . ALA A 1 85 ? -8.517 4.775 2.572 1.00 87.94 85 ALA A N 1
ATOM 644 C CA . ALA A 1 85 ? -9.212 4.148 1.451 1.00 87.94 85 ALA A CA 1
A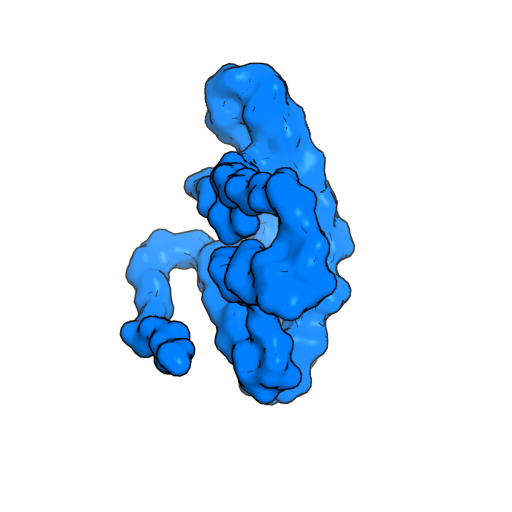TOM 645 C C . ALA A 1 85 ? -8.713 2.719 1.169 1.00 87.94 85 ALA A C 1
ATOM 647 O O . ALA A 1 85 ? -9.500 1.842 0.816 1.00 87.94 85 ALA A O 1
ATOM 648 N N . LEU A 1 86 ? -7.411 2.476 1.347 1.00 85.81 86 LEU A N 1
ATOM 649 C CA . LEU A 1 86 ? -6.806 1.160 1.155 1.00 85.81 86 LEU A CA 1
ATOM 650 C C . LEU A 1 86 ? -7.065 0.199 2.319 1.00 85.81 86 LEU A C 1
ATOM 652 O O . LEU A 1 86 ? -7.143 -1.006 2.089 1.00 85.81 86 LEU A O 1
ATOM 656 N N . ALA A 1 87 ? -7.170 0.701 3.550 1.00 89.75 87 ALA A N 1
ATOM 657 C CA . ALA A 1 87 ? -7.192 -0.126 4.750 1.00 89.75 87 ALA A CA 1
ATOM 658 C C . ALA A 1 87 ? -8.606 -0.393 5.283 1.00 89.75 87 ALA A C 1
ATOM 660 O O . ALA A 1 87 ? -8.850 -1.485 5.790 1.00 89.75 87 ALA A O 1
ATOM 661 N N . THR A 1 88 ? -9.553 0.541 5.152 1.00 91.62 88 THR A N 1
ATOM 662 C CA . THR A 1 88 ? -10.876 0.419 5.791 1.00 91.62 88 THR A CA 1
ATOM 663 C C . THR A 1 88 ? -11.592 -0.861 5.380 1.00 91.62 88 THR A C 1
ATOM 665 O O . THR A 1 88 ? -11.935 -1.676 6.231 1.00 91.62 88 THR A O 1
ATOM 668 N N . ARG A 1 89 ? -11.765 -1.089 4.075 1.00 92.56 89 ARG A N 1
ATOM 669 C CA . ARG A 1 89 ? -12.497 -2.256 3.576 1.00 92.56 89 ARG A CA 1
ATOM 670 C C . ARG A 1 89 ? -11.854 -3.598 3.962 1.00 92.56 89 ARG A C 1
ATOM 672 O O . ARG A 1 89 ? -12.545 -4.422 4.555 1.00 92.56 89 ARG A O 1
ATOM 679 N N . PRO A 1 90 ? -10.565 -3.869 3.676 1.00 93.62 90 PRO A N 1
ATOM 680 C CA . PRO A 1 90 ? -9.969 -5.153 4.043 1.00 93.62 90 PRO A CA 1
ATOM 681 C C . PRO A 1 90 ? -9.907 -5.378 5.557 1.00 93.62 90 PRO A C 1
ATOM 683 O O . PRO A 1 90 ? -9.979 -6.525 5.983 1.00 93.62 90 PRO A O 1
ATOM 686 N N . LEU A 1 91 ? -9.782 -4.333 6.379 1.00 94.56 91 LEU A N 1
ATOM 687 C CA . LEU A 1 91 ? -9.711 -4.509 7.830 1.00 94.56 91 LEU A CA 1
ATOM 688 C C . LEU A 1 91 ? -11.095 -4.689 8.467 1.00 94.56 91 LEU A C 1
ATOM 690 O O . LEU A 1 91 ? -11.267 -5.597 9.277 1.00 94.56 91 LEU A O 1
ATOM 694 N N . VAL A 1 92 ? -12.082 -3.881 8.077 1.00 95.12 92 VAL A N 1
ATOM 695 C CA . VAL A 1 92 ? -13.447 -3.966 8.619 1.00 95.12 92 VAL A CA 1
ATOM 696 C C . VAL A 1 92 ? -14.198 -5.153 8.022 1.00 95.12 92 VAL A C 1
ATOM 698 O O . VAL A 1 92 ? -14.649 -6.019 8.757 1.00 95.12 92 VAL A O 1
ATOM 701 N N . GLU A 1 93 ? -14.307 -5.249 6.695 1.00 93.94 93 GLU A N 1
ATOM 702 C CA . GLU A 1 93 ? -15.065 -6.337 6.056 1.00 93.94 93 GLU A CA 1
ATOM 703 C C . GLU A 1 93 ? -14.255 -7.635 6.000 1.00 93.94 93 GLU A C 1
ATOM 705 O O . GLU A 1 93 ? -14.790 -8.716 6.225 1.00 93.94 93 GLU A O 1
ATOM 710 N N . GLY A 1 94 ? -12.959 -7.541 5.686 1.00 94.25 94 GLY A N 1
ATOM 711 C CA . GLY A 1 94 ? -12.117 -8.724 5.503 1.00 94.25 94 GLY A CA 1
ATOM 712 C C . GLY A 1 94 ? -11.691 -9.385 6.815 1.00 94.25 94 GLY A C 1
ATOM 713 O O . GLY A 1 94 ? -11.643 -10.610 6.888 1.00 94.25 94 GLY A O 1
ATOM 714 N N . LEU A 1 95 ? -11.380 -8.602 7.853 1.00 94.56 95 LEU A N 1
ATOM 715 C CA . LEU A 1 95 ? -10.928 -9.124 9.152 1.00 94.56 95 LEU A CA 1
ATOM 716 C C . LEU A 1 95 ? -11.933 -8.931 10.292 1.00 94.56 95 LEU A C 1
ATOM 718 O O . LEU A 1 95 ? -11.610 -9.307 11.417 1.00 94.56 95 LEU A O 1
ATOM 722 N N . ALA A 1 96 ? -13.116 -8.369 10.023 1.00 95.06 96 ALA A N 1
ATOM 723 C CA . ALA A 1 96 ? -14.120 -8.065 11.045 1.00 95.06 96 ALA A CA 1
ATOM 724 C C . ALA A 1 96 ? -13.561 -7.221 12.208 1.00 95.06 96 ALA A C 1
ATOM 726 O O . ALA A 1 96 ? -13.956 -7.399 13.358 1.00 95.06 96 ALA A O 1
ATOM 727 N N . MET A 1 97 ? -12.604 -6.328 11.926 1.00 94.50 97 MET A N 1
ATOM 728 C CA . MET A 1 97 ? -12.080 -5.412 12.938 1.00 94.50 97 MET A CA 1
ATOM 729 C C . MET A 1 97 ? -13.092 -4.308 13.233 1.00 94.50 97 MET A C 1
ATOM 731 O O . MET A 1 97 ? -13.720 -3.765 12.322 1.00 94.50 97 MET A O 1
ATOM 735 N N . GLU A 1 98 ? -13.178 -3.922 14.502 1.00 95.44 98 GLU A N 1
ATOM 736 C CA . GLU A 1 98 ? -13.973 -2.771 14.923 1.00 95.44 98 GLU A CA 1
ATOM 737 C C . GLU A 1 98 ?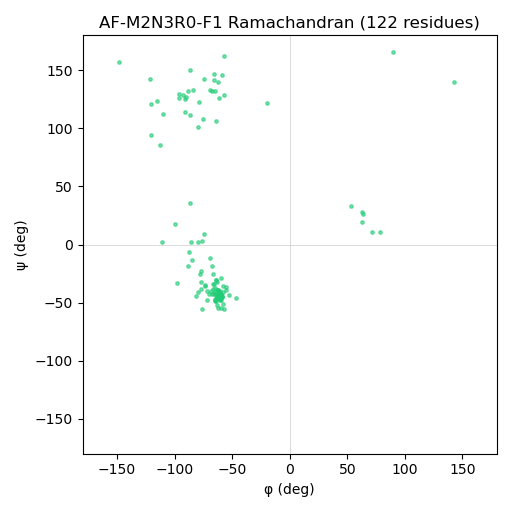 -13.450 -1.482 14.280 1.00 95.44 98 GLU A C 1
ATOM 739 O O . GLU A 1 98 ? -12.238 -1.252 14.208 1.00 95.44 98 GLU A O 1
ATOM 744 N N . GLY A 1 99 ? -14.364 -0.608 13.850 1.00 92.19 99 GLY A N 1
ATOM 745 C CA . GLY A 1 99 ? -14.008 0.637 13.157 1.00 92.19 99 GLY A CA 1
ATOM 746 C C . GLY A 1 99 ? -13.040 1.512 13.962 1.0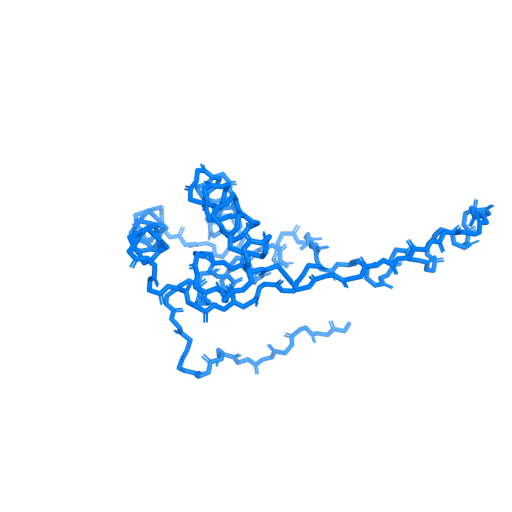0 92.19 99 GLY A C 1
ATOM 747 O O . GLY A 1 99 ? -12.067 2.026 13.416 1.00 92.19 99 GLY A O 1
ATOM 748 N N . SER A 1 100 ? -13.228 1.583 15.281 1.00 93.62 100 SER A N 1
ATOM 749 C CA . SER A 1 100 ? -12.341 2.323 16.188 1.00 93.62 100 SER A CA 1
ATOM 750 C C . SER A 1 100 ? -10.933 1.719 16.290 1.00 93.62 100 SER A C 1
ATOM 752 O O . SER A 1 100 ? -9.948 2.453 16.409 1.00 93.62 100 SER A O 1
ATOM 754 N N . GLU A 1 101 ? -10.796 0.390 16.203 1.00 92.38 101 GLU A N 1
ATOM 755 C CA . GLU A 1 101 ? -9.486 -0.270 16.152 1.00 92.38 101 GLU A CA 1
ATOM 756 C C . GLU A 1 101 ? -8.772 0.054 14.833 1.00 92.38 101 GLU A C 1
ATOM 758 O O . GLU A 1 101 ? -7.564 0.310 14.827 1.00 92.38 101 GLU A O 1
ATOM 763 N N . VAL A 1 102 ? -9.521 0.073 13.727 1.00 92.19 102 VAL A N 1
ATOM 764 C CA . VAL A 1 102 ? -9.012 0.399 12.390 1.00 92.19 102 VAL A CA 1
ATOM 765 C C . VAL A 1 102 ? -8.522 1.844 12.321 1.00 92.19 102 VAL A C 1
ATOM 767 O O . VAL A 1 102 ? -7.388 2.076 11.902 1.00 92.19 102 VAL A O 1
ATOM 770 N N . GLU A 1 103 ? -9.319 2.804 12.789 1.00 92.06 103 GLU A N 1
ATOM 771 C CA . GLU A 1 103 ? -8.941 4.221 12.827 1.00 92.06 103 GLU A CA 1
ATOM 772 C C . GLU A 1 103 ? -7.671 4.452 13.650 1.00 92.06 103 GLU A C 1
ATOM 774 O O . GLU A 1 103 ? -6.747 5.131 13.193 1.00 92.06 103 GLU A O 1
ATOM 779 N N . ARG A 1 104 ? -7.577 3.833 14.836 1.00 91.31 104 ARG A N 1
ATOM 780 C CA . ARG A 1 104 ? -6.378 3.919 15.680 1.00 91.31 104 ARG A CA 1
ATOM 781 C C . ARG A 1 104 ? -5.150 3.368 14.957 1.00 91.31 104 ARG A C 1
ATOM 783 O O . ARG A 1 104 ? -4.112 4.028 14.920 1.00 91.31 104 ARG A O 1
ATOM 790 N N . LEU A 1 105 ? -5.271 2.183 14.355 1.00 89.38 105 LEU A N 1
ATOM 791 C CA . LEU A 1 105 ? -4.182 1.537 13.623 1.00 89.38 105 LEU A CA 1
ATOM 792 C C . LEU A 1 105 ? -3.690 2.399 12.449 1.00 89.38 105 LEU A C 1
ATOM 794 O O . LEU A 1 105 ? -2.483 2.550 12.248 1.00 89.38 105 LEU A O 1
ATOM 798 N N . ILE A 1 106 ? -4.614 2.980 11.680 1.00 89.62 106 ILE A N 1
ATOM 799 C CA . ILE A 1 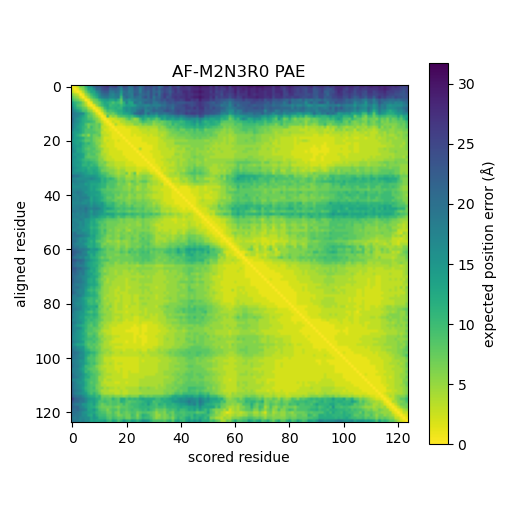106 ? -4.288 3.855 10.550 1.00 89.62 106 ILE A CA 1
ATOM 800 C C . ILE A 1 106 ? -3.646 5.157 11.040 1.00 89.62 106 ILE A C 1
ATOM 802 O O . ILE A 1 106 ? -2.645 5.595 10.470 1.00 89.62 106 ILE A O 1
ATOM 806 N N . GLY A 1 107 ? -4.173 5.756 12.110 1.00 90.31 107 GLY A N 1
ATOM 807 C CA . GLY A 1 107 ? -3.622 6.963 12.722 1.00 90.31 107 GLY A CA 1
ATOM 808 C C . GLY A 1 107 ? -2.171 6.778 13.160 1.00 90.31 107 GLY A C 1
ATOM 809 O O . GLY A 1 107 ? -1.293 7.543 12.759 1.00 90.31 107 GLY A O 1
ATOM 810 N N . GLU A 1 108 ? -1.891 5.715 13.909 1.00 88.50 108 GLU A N 1
ATOM 811 C CA . GLU A 1 108 ? -0.535 5.397 14.358 1.00 88.50 108 GLU A CA 1
ATOM 812 C C . GLU A 1 108 ? 0.413 5.110 13.171 1.00 88.50 108 GLU A C 1
ATOM 814 O O . GLU A 1 108 ? 1.557 5.576 13.153 1.00 88.50 108 GLU A O 1
ATOM 819 N N . ALA A 1 109 ? -0.059 4.410 12.131 1.00 86.12 109 ALA A N 1
ATOM 820 C CA . ALA A 1 109 ? 0.738 4.138 10.933 1.00 86.12 109 ALA A CA 1
ATOM 821 C C . ALA A 1 109 ? 1.050 5.409 10.126 1.00 86.12 109 ALA A C 1
ATOM 823 O O . ALA A 1 109 ? 2.174 5.571 9.644 1.00 86.12 109 ALA A O 1
ATOM 824 N N . ARG A 1 110 ? 0.096 6.347 10.018 1.00 88.12 110 ARG A N 1
ATOM 825 C CA . ARG A 1 110 ? 0.322 7.667 9.401 1.00 88.12 110 ARG A CA 1
ATOM 826 C C . ARG A 1 110 ? 1.407 8.442 10.131 1.00 88.12 110 ARG A C 1
ATOM 828 O O . ARG A 1 110 ? 2.259 9.045 9.481 1.00 88.12 110 ARG A O 1
ATOM 835 N N . VAL A 1 111 ? 1.387 8.421 11.462 1.00 87.56 111 VAL A N 1
ATOM 836 C CA . VAL A 1 111 ? 2.401 9.089 12.284 1.00 87.56 111 VAL A CA 1
ATOM 837 C C . VAL A 1 111 ? 3.779 8.463 12.044 1.00 87.56 111 VAL A C 1
ATOM 839 O O . VAL A 1 111 ? 4.745 9.180 11.803 1.00 87.56 111 VAL A O 1
ATOM 842 N N . GLU A 1 112 ? 3.890 7.131 12.018 1.00 84.75 112 GLU A N 1
ATOM 843 C CA . GLU A 1 112 ? 5.163 6.460 11.718 1.00 84.75 112 GLU A CA 1
ATOM 844 C C . GLU A 1 112 ? 5.724 6.808 10.326 1.00 84.75 112 GLU A C 1
ATOM 846 O O . GLU A 1 112 ? 6.928 7.054 10.194 1.00 84.75 112 GLU A O 1
ATOM 851 N N . LEU A 1 113 ? 4.863 6.844 9.303 1.00 83.62 113 LEU A N 1
ATOM 852 C CA . LEU A 1 113 ? 5.241 7.200 7.932 1.00 83.62 113 LEU A CA 1
ATOM 853 C C . LEU A 1 113 ? 5.711 8.657 7.833 1.00 83.62 113 LEU A C 1
ATOM 855 O O . LEU A 1 113 ? 6.770 8.918 7.263 1.00 83.62 113 LEU A O 1
ATOM 859 N N . ARG A 1 114 ? 4.957 9.596 8.420 1.00 84.38 114 ARG A N 1
ATOM 860 C CA . ARG A 1 114 ? 5.272 11.035 8.388 1.00 84.38 114 ARG A CA 1
ATOM 861 C C . ARG A 1 114 ? 6.561 11.374 9.120 1.00 84.38 114 ARG A C 1
ATOM 863 O O . ARG A 1 114 ? 7.323 12.211 8.656 1.00 84.38 114 ARG A O 1
ATOM 870 N N . GLU A 1 115 ? 6.834 10.703 10.232 1.00 82.81 115 GLU A N 1
ATOM 871 C CA . GLU A 1 115 ? 8.070 10.912 10.988 1.00 82.81 115 GLU A CA 1
ATOM 872 C C . GLU A 1 115 ? 9.304 10.253 10.341 1.00 82.81 115 GLU A C 1
ATOM 874 O O . GLU A 1 115 ? 10.390 10.256 10.921 1.00 82.81 115 GLU A O 1
ATOM 879 N N . GLY A 1 116 ? 9.167 9.633 9.161 1.00 72.00 116 GLY A N 1
ATOM 880 C CA . GLY A 1 116 ? 10.279 8.962 8.481 1.00 72.00 116 GLY A CA 1
ATOM 881 C C . GLY A 1 116 ? 10.840 7.779 9.277 1.00 72.00 116 GLY A C 1
ATOM 882 O O . GLY A 1 116 ? 11.976 7.342 9.060 1.00 72.00 116 GLY A O 1
ATOM 883 N N . ARG A 1 117 ? 10.054 7.250 10.223 1.00 71.75 117 ARG A N 1
ATOM 884 C CA . ARG A 1 117 ? 10.444 6.097 11.036 1.00 71.75 117 ARG A CA 1
ATOM 885 C C . ARG A 1 117 ? 10.297 4.805 10.242 1.00 71.75 117 ARG A C 1
ATOM 887 O O . ARG A 1 117 ? 11.008 3.850 10.536 1.00 71.75 117 ARG A O 1
ATOM 894 N N . ALA A 1 118 ? 9.474 4.767 9.204 1.00 68.69 118 ALA A N 1
ATOM 895 C CA . ALA A 1 118 ? 9.389 3.633 8.296 1.00 68.69 118 ALA A CA 1
ATOM 896 C C . ALA A 1 118 ? 10.542 3.660 7.275 1.00 68.69 118 ALA A C 1
ATOM 898 O O . ALA A 1 118 ? 10.497 4.400 6.302 1.00 68.69 118 ALA A O 1
ATOM 899 N N . ARG A 1 119 ? 11.579 2.840 7.494 1.00 74.25 119 ARG A N 1
ATOM 900 C CA . ARG A 1 119 ? 12.689 2.653 6.542 1.00 74.25 119 ARG A CA 1
ATOM 901 C C . ARG A 1 119 ? 12.650 1.246 5.978 1.00 74.25 119 ARG A C 1
ATOM 903 O O . ARG A 1 119 ? 13.250 0.332 6.538 1.00 74.25 119 ARG A O 1
ATOM 910 N N . HIS A 1 120 ? 11.874 1.054 4.924 1.00 70.06 120 HIS A N 1
ATOM 911 C CA . HIS A 1 120 ? 11.812 -0.223 4.230 1.00 70.06 120 HIS A CA 1
ATOM 912 C C . HIS A 1 120 ? 11.532 -0.016 2.746 1.00 70.06 120 HIS A C 1
ATOM 914 O O . HIS A 1 120 ? 10.994 1.013 2.329 1.00 70.06 120 HIS A O 1
ATOM 920 N N . PHE A 1 121 ? 11.909 -1.017 1.958 1.00 70.31 121 PHE A N 1
ATOM 921 C CA . PHE A 1 121 ? 11.461 -1.141 0.583 1.00 70.31 121 PHE A CA 1
ATOM 922 C C . PHE A 1 121 ? 10.157 -1.927 0.551 1.00 70.31 121 PHE A C 1
ATOM 924 O O . PHE A 1 121 ? 10.049 -2.999 1.152 1.00 70.31 121 PHE A O 1
ATOM 931 N N . MET A 1 122 ? 9.177 -1.407 -0.177 1.00 69.19 122 MET A N 1
ATOM 932 C CA . MET A 1 122 ? 7.976 -2.143 -0.526 1.00 69.19 122 MET A CA 1
ATOM 933 C C . MET A 1 122 ? 8.221 -2.862 -1.849 1.00 69.19 122 MET A C 1
ATOM 935 O O . MET A 1 122 ? 8.645 -2.253 -2.830 1.00 69.19 122 MET A O 1
ATOM 939 N N . ARG A 1 123 ? 7.978 -4.173 -1.877 1.00 65.50 123 ARG A N 1
ATOM 940 C CA . ARG A 1 123 ? 8.044 -4.954 -3.112 1.00 65.50 123 ARG A CA 1
ATOM 941 C C . ARG A 1 123 ? 6.660 -4.959 -3.750 1.00 65.50 123 ARG A C 1
ATOM 943 O O . ARG A 1 123 ? 5.733 -5.514 -3.158 1.00 65.50 123 ARG A O 1
ATOM 950 N N . LEU A 1 124 ? 6.555 -4.339 -4.920 1.00 58.25 124 LEU A N 1
ATOM 951 C CA . LEU A 1 124 ? 5.349 -4.292 -5.747 1.00 58.25 124 LEU A CA 1
ATOM 952 C C . LEU A 1 124 ? 5.570 -5.107 -7.021 1.00 58.25 124 LEU A C 1
ATOM 954 O O . LEU A 1 124 ? 6.643 -4.944 -7.652 1.00 58.25 124 LEU A O 1
#

Organism: Baudoinia panamericana (strain UAMH 10762) (NCBI:txid717646)

pLDDT: mean 81.69, std 14.15, range [31.66, 95.44]

Sequence (124 aa):
MAPATSKPANTKLTGHCAWKMRAGFAALGINLWKGGELLPLFDRSGLARVKQITRSMPTGPWPDDAYDKQIGTLWTDMTVNGLDALATRPLVEGLAMEGSEVERLIGEARVELREGRARHFMRL